Protein AF-A0A9N9K026-F1 (afdb_monomer)

Foldseek 3Di:
DDDDDDDPVVVVVVLVCLLVQQDPVLFHWDPDHFPDDPCVQVVVPDPPDGPPRTIDGDPVRLVVSLVVLVVVVPDPPCVVCPVSNVVSD

Radius of gyration: 16.51 Å; Cα contacts (8 Å, |Δi|>4): 70; chains: 1; bounding box: 40×20×48 Å

InterPro domains:
  IPR008930 Terpenoid cyclases/protein prenyltransferase alpha-alpha toroid [SSF48239] (3-74)
  IPR018333 Squalene cyclase [PTHR11764] (6-75)

Mean predicted aligned error: 5.17 Å

Structure (mmCIF, N/CA/C/O backbone):
data_AF-A0A9N9K026-F1
#
_entry.id   AF-A0A9N9K026-F1
#
loop_
_atom_site.group_PDB
_atom_site.id
_atom_site.type_symbol
_atom_site.label_atom_id
_atom_site.label_alt_id
_atom_site.label_comp_id
_atom_site.label_asym_id
_atom_site.label_entity_id
_atom_site.label_seq_id
_atom_site.pdbx_PDB_ins_code
_atom_site.Cartn_x
_atom_site.Cartn_y
_atom_site.Cartn_z
_atom_site.occupancy
_atom_site.B_iso_or_equiv
_atom_site.auth_seq_id
_atom_site.auth_comp_id
_atom_site.auth_asym_id
_atom_site.auth_atom_id
_atom_site.pdbx_PDB_model_num
ATOM 1 N N . TYR A 1 1 ? 12.933 6.737 28.729 1.00 53.84 1 TYR A N 1
ATOM 2 C CA . TYR A 1 1 ? 12.017 7.697 28.086 1.00 53.84 1 TYR A CA 1
ATOM 3 C C . TYR A 1 1 ? 11.088 6.932 27.162 1.00 53.84 1 TYR A C 1
ATOM 5 O O . TYR A 1 1 ? 11.518 6.521 26.094 1.00 53.84 1 TYR A O 1
ATOM 13 N N . THR A 1 2 ? 9.860 6.656 27.592 1.00 55.59 2 THR A N 1
ATOM 14 C CA . THR A 1 2 ? 8.849 5.995 26.753 1.00 55.59 2 THR A CA 1
ATOM 15 C C . THR A 1 2 ? 8.008 7.076 26.087 1.00 55.59 2 THR A C 1
ATOM 17 O O . THR A 1 2 ? 7.554 8.000 26.759 1.00 55.59 2 THR A O 1
ATOM 20 N N . GLN A 1 3 ? 7.849 6.995 24.766 1.00 73.56 3 GLN A N 1
ATOM 21 C CA . GLN A 1 3 ? 6.992 7.916 24.017 1.00 73.56 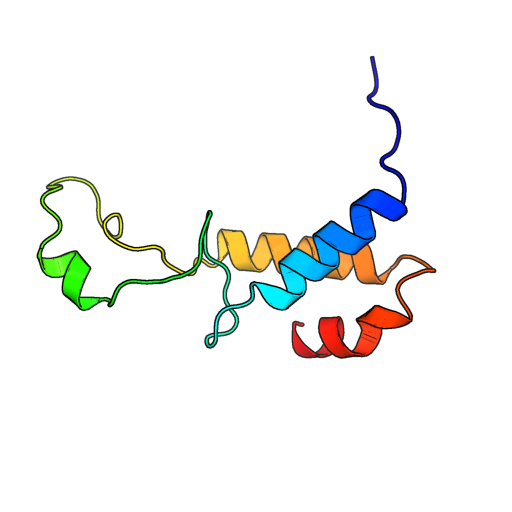3 GLN A CA 1
ATOM 22 C C . GLN A 1 3 ? 5.544 7.817 24.538 1.00 73.56 3 GLN A C 1
ATOM 24 O O . GLN A 1 3 ? 5.111 6.719 24.904 1.00 73.56 3 GLN A O 1
ATOM 29 N N . PRO A 1 4 ? 4.791 8.931 24.588 1.00 78.94 4 PRO A N 1
ATOM 30 C CA . PRO A 1 4 ? 3.391 8.902 24.995 1.00 78.94 4 PRO A CA 1
ATOM 31 C C . PRO A 1 4 ? 2.557 8.066 24.016 1.00 78.94 4 PRO A C 1
ATOM 33 O O . PRO A 1 4 ? 2.840 8.024 22.817 1.00 78.94 4 PRO A O 1
ATOM 36 N N . LEU A 1 5 ? 1.510 7.414 24.530 1.00 84.75 5 LEU A N 1
ATOM 37 C CA . LEU A 1 5 ? 0.582 6.633 23.712 1.00 84.75 5 LEU A CA 1
ATOM 38 C C . LEU A 1 5 ? -0.052 7.517 22.628 1.00 84.75 5 LEU A C 1
ATOM 40 O O . LEU A 1 5 ? -0.485 8.643 22.886 1.00 84.75 5 LEU A O 1
ATOM 44 N N . ILE A 1 6 ? -0.110 6.997 21.402 1.00 87.19 6 ILE A N 1
ATOM 45 C CA . ILE A 1 6 ? -0.723 7.691 20.269 1.00 87.19 6 ILE A CA 1
ATOM 46 C C . ILE A 1 6 ? -2.242 7.714 20.473 1.00 87.19 6 ILE A C 1
ATOM 48 O O . ILE A 1 6 ? -2.869 6.682 20.684 1.00 87.19 6 ILE A O 1
ATOM 52 N N . ASN A 1 7 ? -2.842 8.903 20.395 1.00 88.38 7 ASN A N 1
ATOM 53 C CA . ASN A 1 7 ? -4.289 9.073 20.514 1.00 88.38 7 ASN A CA 1
ATOM 54 C C . ASN A 1 7 ? -5.021 8.459 19.302 1.00 88.38 7 ASN A C 1
ATOM 56 O O . ASN A 1 7 ? -4.579 8.617 18.162 1.00 88.38 7 ASN A O 1
ATOM 60 N N . GLN 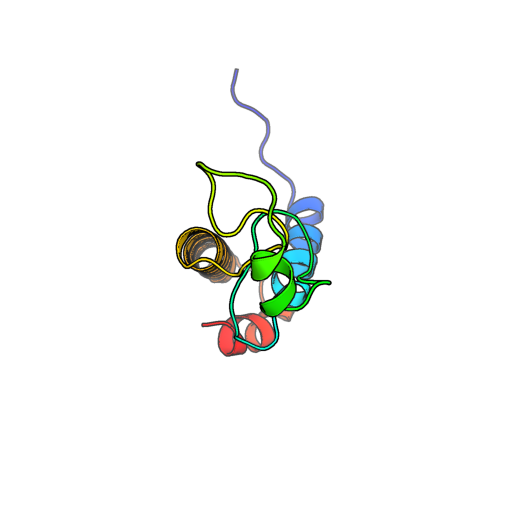A 1 8 ? -6.190 7.859 19.541 1.00 87.19 8 GLN A N 1
ATOM 61 C CA . GLN A 1 8 ? -7.145 7.389 18.534 1.00 87.19 8 GLN A CA 1
ATOM 62 C C . GLN A 1 8 ? -7.354 8.368 17.366 1.00 87.19 8 GLN A C 1
ATOM 64 O O . GLN A 1 8 ? -7.353 7.939 16.213 1.00 87.19 8 GLN A O 1
ATOM 69 N N . LYS A 1 9 ? -7.445 9.680 17.637 1.00 88.56 9 LYS A N 1
ATOM 70 C CA . LYS A 1 9 ? -7.608 10.721 16.598 1.00 88.56 9 LYS A CA 1
ATOM 71 C C . LYS A 1 9 ? -6.489 10.737 15.546 1.00 88.56 9 LYS A C 1
ATOM 73 O O . LYS A 1 9 ? -6.681 11.285 14.468 1.00 88.56 9 LYS A O 1
ATOM 78 N N . ARG A 1 10 ? -5.317 10.172 15.855 1.00 89.06 10 ARG A N 1
ATOM 79 C CA . ARG A 1 10 ? -4.194 10.019 14.913 1.00 89.06 10 ARG A CA 1
ATOM 80 C C . ARG A 1 10 ? -4.172 8.646 14.240 1.00 89.06 10 ARG A C 1
ATOM 82 O O . ARG A 1 10 ? -3.660 8.524 13.133 1.00 89.06 10 ARG A O 1
ATOM 89 N N . ILE A 1 11 ? -4.719 7.626 14.898 1.00 90.50 11 ILE A N 1
ATOM 90 C CA . ILE A 1 11 ? -4.765 6.256 14.374 1.00 90.50 11 ILE A CA 1
ATOM 91 C C . ILE A 1 11 ? -5.792 6.165 13.244 1.00 90.50 11 ILE A C 1
ATOM 93 O O . ILE A 1 11 ? -5.451 5.695 12.168 1.00 90.50 11 ILE A O 1
ATOM 97 N N . GLN A 1 12 ? -7.006 6.682 13.448 1.00 90.19 12 GLN A N 1
ATOM 98 C CA . GLN A 1 12 ? -8.090 6.636 12.455 1.00 90.19 12 GLN A CA 1
ATOM 99 C C . GLN A 1 12 ? -7.693 7.156 11.058 1.00 90.19 12 GLN A C 1
ATOM 101 O O . GLN A 1 12 ? -7.798 6.382 10.111 1.00 90.19 12 GLN A O 1
ATOM 106 N N . PRO A 1 13 ? -7.123 8.369 10.895 1.00 92.19 13 PRO A N 1
ATOM 107 C CA . PRO A 1 13 ? -6.708 8.833 9.570 1.00 92.19 1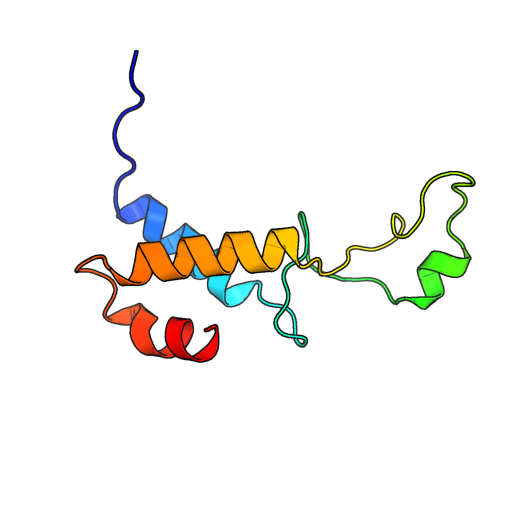3 PRO A CA 1
ATOM 108 C C . PRO A 1 13 ? -5.575 7.988 8.970 1.00 92.19 13 PRO A C 1
ATOM 110 O O . PRO A 1 13 ? -5.451 7.897 7.754 1.00 92.19 13 PRO A O 1
ATOM 113 N N . THR A 1 14 ? -4.752 7.341 9.801 1.00 92.81 14 THR A N 1
ATOM 114 C CA . THR A 1 14 ? -3.729 6.406 9.312 1.00 92.81 14 THR A CA 1
ATOM 115 C C . THR A 1 14 ? -4.384 5.154 8.727 1.00 92.81 14 THR A C 1
ATOM 117 O O . THR A 1 14 ? -3.995 4.711 7.651 1.00 92.81 14 THR A O 1
ATOM 120 N N . ILE A 1 15 ? -5.409 4.614 9.393 1.00 93.06 15 ILE A N 1
ATOM 121 C CA . ILE A 1 15 ? -6.190 3.474 8.896 1.00 93.06 15 ILE A CA 1
ATOM 122 C C . ILE A 1 15 ? -6.929 3.841 7.604 1.00 93.06 15 ILE A C 1
ATOM 124 O O . ILE A 1 15 ? -6.858 3.075 6.646 1.00 93.06 15 ILE A O 1
ATOM 128 N N . ASP A 1 16 ? -7.531 5.034 7.526 1.00 92.06 16 ASP A N 1
ATOM 129 C CA . ASP A 1 16 ? -8.174 5.535 6.300 1.00 92.06 16 ASP A CA 1
ATOM 130 C C . ASP A 1 16 ? -7.201 5.543 5.113 1.00 92.06 16 ASP A C 1
ATOM 132 O O . ASP A 1 16 ? -7.548 5.133 4.004 1.00 92.06 16 ASP A O 1
ATOM 136 N N . ILE A 1 17 ? -5.967 6.007 5.343 1.00 92.62 17 ILE A N 1
ATOM 137 C CA . ILE A 1 17 ? -4.919 6.032 4.319 1.00 92.62 17 ILE A CA 1
ATOM 138 C C . ILE A 1 17 ? -4.556 4.610 3.898 1.00 92.62 17 ILE A C 1
ATOM 140 O O . ILE A 1 17 ? -4.458 4.350 2.702 1.00 92.62 17 ILE A O 1
ATOM 144 N N . LEU A 1 18 ? -4.368 3.690 4.847 1.00 93.25 18 LEU A N 1
ATOM 145 C CA . LEU A 1 18 ? -4.027 2.303 4.528 1.00 93.25 18 LEU A CA 1
ATOM 146 C C . LEU A 1 18 ? -5.133 1.628 3.712 1.00 93.25 18 LEU A C 1
ATOM 148 O O . LEU A 1 18 ? -4.833 1.023 2.690 1.00 93.25 18 LEU A O 1
ATOM 152 N N . ILE A 1 19 ? -6.400 1.783 4.090 1.00 92.00 19 ILE A N 1
ATOM 153 C CA . ILE A 1 19 ? -7.529 1.205 3.346 1.00 92.00 19 ILE A CA 1
ATOM 154 C C . ILE A 1 19 ? -7.580 1.770 1.918 1.00 92.00 19 ILE A C 1
ATOM 156 O O . ILE A 1 19 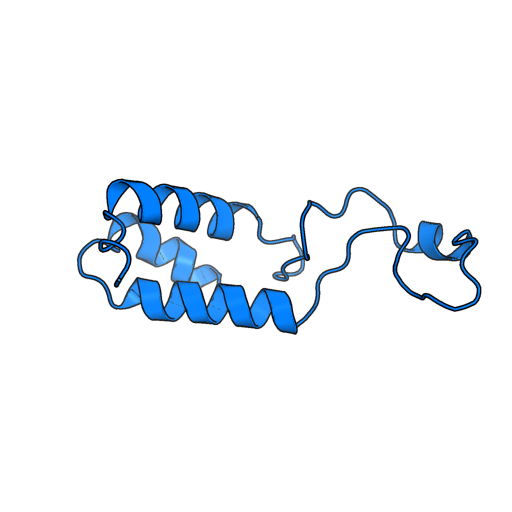? -7.633 1.016 0.951 1.00 92.00 19 ILE A O 1
ATOM 160 N N . ARG A 1 20 ? -7.480 3.096 1.758 1.00 90.94 20 ARG A N 1
ATOM 161 C CA . ARG A 1 20 ? -7.579 3.757 0.441 1.00 90.94 20 ARG A CA 1
ATOM 162 C C . ARG A 1 20 ? -6.397 3.500 -0.488 1.00 90.94 20 ARG A C 1
ATOM 164 O O . ARG A 1 20 ? -6.515 3.724 -1.688 1.00 90.94 20 ARG A O 1
ATOM 171 N N . ARG A 1 21 ? -5.247 3.105 0.057 1.00 92.19 21 ARG A N 1
ATOM 172 C CA . ARG A 1 21 ? -4.007 2.910 -0.705 1.00 92.19 21 ARG A CA 1
ATOM 173 C C . ARG A 1 21 ? -3.825 1.506 -1.269 1.00 92.19 21 ARG A C 1
ATOM 175 O O . ARG A 1 21 ? -2.792 1.267 -1.895 1.00 92.19 21 ARG A O 1
ATOM 182 N N . GLN A 1 22 ? -4.768 0.594 -1.046 1.00 92.50 22 GLN A N 1
ATOM 183 C CA . GLN A 1 22 ? -4.690 -0.723 -1.661 1.00 92.50 22 GLN A CA 1
ATOM 184 C C . GLN A 1 22 ? -4.704 -0.589 -3.188 1.00 92.50 22 GLN A C 1
ATOM 186 O O . GLN A 1 22 ? -5.527 0.128 -3.760 1.00 92.50 22 GLN A O 1
ATOM 191 N N . HIS A 1 23 ? -3.781 -1.279 -3.852 1.00 92.81 23 HIS A N 1
ATOM 192 C CA . HIS A 1 23 ? -3.769 -1.350 -5.309 1.00 92.81 23 HIS A CA 1
ATOM 193 C C . HIS A 1 23 ? -4.869 -2.273 -5.828 1.00 92.81 23 HIS A C 1
ATOM 195 O O . HIS A 1 23 ? -5.397 -3.114 -5.105 1.00 92.81 23 HIS A O 1
ATOM 201 N N . THR A 1 24 ? -5.181 -2.174 -7.120 1.00 90.00 24 THR A N 1
ATOM 202 C CA . THR A 1 24 ? -6.209 -3.005 -7.776 1.00 90.00 24 THR A CA 1
ATOM 203 C C . THR A 1 24 ? -5.920 -4.506 -7.712 1.00 90.00 24 THR A C 1
ATOM 205 O O . THR A 1 24 ? -6.840 -5.311 -7.801 1.00 90.00 24 THR A O 1
ATOM 208 N N . ASN A 1 25 ? -4.654 -4.894 -7.535 1.00 90.31 25 ASN A N 1
ATOM 209 C CA . ASN A 1 25 ? -4.237 -6.281 -7.330 1.00 90.31 25 ASN A CA 1
ATOM 210 C C . ASN A 1 25 ? -4.317 -6.741 -5.858 1.00 90.31 25 ASN A C 1
ATOM 212 O O . ASN A 1 25 ? -3.862 -7.836 -5.539 1.00 90.31 25 ASN A O 1
ATOM 216 N N . GLY A 1 26 ? -4.838 -5.902 -4.959 1.00 91.56 26 GLY A N 1
ATOM 217 C CA . GLY A 1 26 ? -4.950 -6.163 -3.525 1.00 91.56 26 GLY A CA 1
ATOM 218 C C . GLY A 1 26 ? -3.673 -5.901 -2.715 1.00 91.56 26 GLY A C 1
ATOM 219 O O . GLY A 1 26 ? -3.697 -5.985 -1.485 1.00 91.56 26 GLY A O 1
ATOM 220 N N . GLY A 1 27 ? -2.556 -5.588 -3.375 1.00 93.81 27 GLY A N 1
ATOM 221 C CA . GLY A 1 27 ? -1.253 -5.419 -2.741 1.00 93.81 27 GLY A CA 1
ATOM 222 C C . GLY A 1 27 ? -0.943 -3.987 -2.308 1.00 93.81 27 GLY A C 1
ATOM 223 O O . GLY A 1 27 ? -1.635 -3.029 -2.652 1.00 93.81 27 GLY A O 1
ATOM 224 N N . TYR A 1 28 ? 0.167 -3.853 -1.582 1.00 95.62 28 TYR A N 1
ATOM 225 C CA . TYR A 1 28 ? 0.734 -2.575 -1.155 1.00 95.62 28 TYR A CA 1
ATOM 226 C C . TYR A 1 28 ? 2.164 -2.403 -1.669 1.00 95.62 28 TYR A C 1
ATOM 228 O O . TYR A 1 28 ? 2.977 -3.333 -1.641 1.00 95.62 28 TYR A O 1
ATOM 236 N N . SER A 1 29 ? 2.449 -1.193 -2.138 1.00 94.38 29 SER A N 1
ATOM 237 C CA . SER A 1 29 ? 3.770 -0.700 -2.538 1.00 94.38 29 SER A CA 1
ATOM 238 C C . SER A 1 29 ? 4.512 -0.072 -1.357 1.00 94.38 29 SER A C 1
ATOM 240 O O . SER A 1 29 ? 3.968 0.012 -0.252 1.00 94.38 29 SER A O 1
ATOM 242 N N . TYR A 1 30 ? 5.764 0.345 -1.568 1.00 91.19 30 TYR A N 1
ATOM 243 C CA . TYR A 1 30 ? 6.594 0.827 -0.469 1.00 91.19 30 TYR A CA 1
ATOM 244 C C . TYR A 1 30 ? 6.216 2.242 -0.015 1.00 91.19 30 TYR A C 1
ATOM 246 O O . TYR A 1 30 ? 5.893 2.436 1.159 1.00 91.19 30 TYR A O 1
ATOM 254 N N . PHE A 1 31 ? 6.236 3.219 -0.927 1.00 87.12 31 PHE A N 1
ATOM 255 C CA . PHE A 1 31 ? 6.008 4.628 -0.592 1.00 87.12 31 PHE A CA 1
ATOM 256 C C . PHE A 1 31 ? 4.812 5.240 -1.303 1.00 87.12 31 PHE A C 1
ATOM 258 O O . PHE A 1 31 ? 4.013 5.941 -0.677 1.00 87.12 31 PHE A O 1
ATOM 265 N N . GLU A 1 32 ? 4.632 4.973 -2.595 1.00 88.31 32 GLU A N 1
ATOM 266 C CA . GLU A 1 32 ? 3.681 5.702 -3.451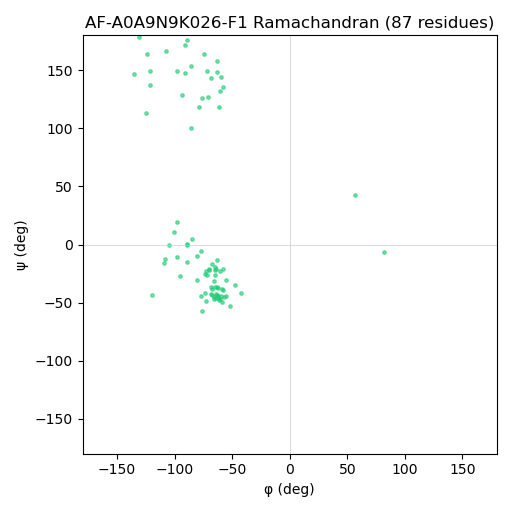 1.00 88.31 32 GLU A CA 1
ATOM 267 C C . GLU A 1 32 ? 2.767 4.793 -4.269 1.00 88.31 32 GLU A C 1
ATOM 269 O O . GLU A 1 32 ? 2.828 3.573 -4.162 1.00 88.31 32 GLU A O 1
ATOM 274 N N . GLY A 1 33 ? 1.856 5.390 -5.038 1.00 89.19 33 GLY A N 1
ATOM 275 C CA . GLY A 1 33 ? 1.093 4.663 -6.039 1.00 89.19 33 GLY A CA 1
ATOM 276 C C . GLY A 1 33 ? 2.000 4.091 -7.139 1.00 89.19 33 GLY A C 1
ATOM 277 O O . GLY A 1 33 ? 3.101 4.586 -7.362 1.00 89.19 33 GLY A O 1
ATOM 278 N N . ILE A 1 34 ? 1.537 3.065 -7.854 1.00 92.62 34 ILE A N 1
ATOM 279 C CA . ILE A 1 34 ? 2.228 2.569 -9.048 1.00 92.62 34 ILE A CA 1
ATOM 280 C C . ILE A 1 34 ? 1.746 3.420 -10.221 1.00 92.62 34 ILE A C 1
ATOM 282 O O . ILE A 1 34 ? 0.641 3.226 -10.722 1.00 92.62 34 ILE A O 1
ATOM 286 N N . TYR A 1 35 ? 2.554 4.403 -10.616 1.00 90.19 35 TYR A N 1
ATOM 287 C CA . TYR A 1 35 ? 2.211 5.340 -11.696 1.00 90.19 35 TYR A CA 1
ATOM 288 C C . TYR A 1 35 ? 2.818 4.967 -13.054 1.00 90.19 35 TYR A C 1
ATOM 290 O O . TYR A 1 35 ? 2.468 5.564 -14.070 1.00 90.19 35 TYR A O 1
ATOM 298 N N . GLY A 1 36 ? 3.735 3.998 -13.075 1.00 91.25 36 GLY A N 1
ATOM 299 C CA . GLY A 1 36 ? 4.402 3.521 -14.281 1.00 91.25 36 GLY A CA 1
ATOM 300 C C . GLY A 1 36 ? 3.924 2.137 -14.710 1.00 91.25 36 GLY A C 1
ATOM 301 O O . GLY A 1 36 ? 3.270 1.414 -13.961 1.00 91.25 36 GLY A O 1
ATOM 302 N N . TYR A 1 37 ? 4.272 1.763 -15.936 1.00 92.38 37 TYR A N 1
ATOM 303 C CA . TYR A 1 37 ? 3.969 0.449 -16.499 1.00 92.38 37 TYR A CA 1
ATOM 304 C C . TYR A 1 37 ? 5.172 -0.485 -16.368 1.00 92.38 37 TYR A C 1
ATOM 306 O O . TYR A 1 37 ? 6.307 -0.034 -16.493 1.00 92.38 37 TYR A O 1
ATOM 314 N N . CYS A 1 38 ? 4.942 -1.797 -16.235 1.00 91.69 38 CYS A N 1
ATOM 315 C CA . CYS A 1 38 ? 6.024 -2.780 -16.068 1.00 91.69 38 CYS A CA 1
ATOM 316 C C . CYS A 1 38 ? 7.084 -2.736 -17.179 1.00 91.69 38 CYS A C 1
ATOM 318 O O . CYS A 1 38 ? 8.251 -3.003 -16.922 1.00 91.69 38 CYS A O 1
ATOM 320 N N . TRP A 1 39 ? 6.713 -2.368 -18.412 1.00 94.38 39 TRP A N 1
ATOM 321 C CA . TRP A 1 39 ? 7.677 -2.253 -19.511 1.00 94.38 39 TRP A CA 1
ATOM 322 C C . TRP A 1 39 ? 8.722 -1.152 -19.279 1.00 94.38 39 TRP A C 1
ATOM 324 O O . TRP A 1 39 ? 9.796 -1.217 -19.866 1.00 94.38 39 TRP A O 1
ATOM 334 N N . MET A 1 40 ? 8.449 -0.167 -18.417 1.00 95.31 40 MET A N 1
ATOM 335 C CA . MET A 1 40 ? 9.404 0.894 -18.085 1.00 95.31 40 MET A CA 1
ATOM 336 C C . MET A 1 40 ? 10.611 0.354 -17.302 1.00 95.31 40 MET A C 1
ATOM 338 O O . MET A 1 40 ? 11.654 0.994 -17.285 1.00 95.31 40 MET A O 1
ATOM 342 N N . GLU A 1 41 ? 10.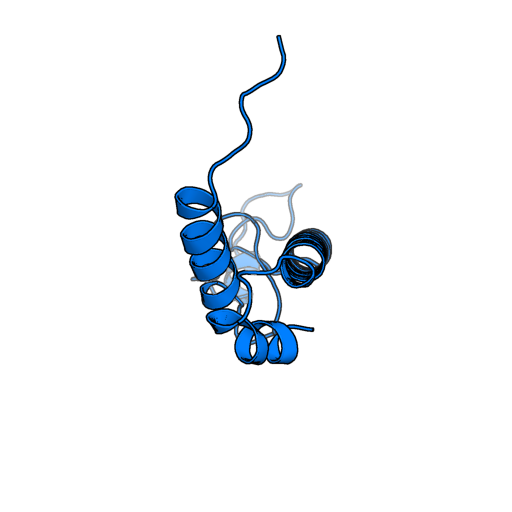528 -0.846 -16.722 1.00 95.06 41 GLU A N 1
ATOM 343 C CA . GLU A 1 41 ? 11.700 -1.508 -16.135 1.00 95.06 41 GLU A CA 1
ATOM 344 C C . GLU A 1 41 ? 12.697 -1.985 -17.203 1.00 95.06 41 GLU A C 1
ATOM 346 O O . GLU A 1 41 ? 13.884 -2.103 -16.919 1.00 95.06 41 GLU A O 1
ATOM 351 N N . LEU A 1 42 ? 12.266 -2.187 -18.458 1.00 93.81 42 LEU A N 1
ATOM 352 C CA . LEU A 1 42 ? 13.172 -2.561 -19.556 1.00 93.81 42 LEU A CA 1
ATOM 353 C C . LEU A 1 42 ? 14.187 -1.461 -19.887 1.00 93.81 42 LEU A C 1
ATOM 355 O O . LEU A 1 42 ? 15.218 -1.744 -20.488 1.00 93.81 42 LEU A O 1
ATOM 359 N N . ILE A 1 43 ? 13.883 -0.212 -19.526 1.00 94.94 43 ILE A N 1
ATOM 360 C CA . ILE A 1 43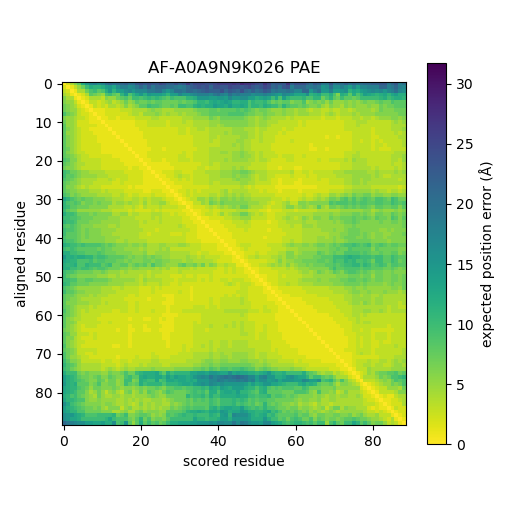 ? 14.774 0.937 -19.724 1.00 94.94 43 ILE A CA 1
ATOM 361 C C . ILE A 1 43 ? 15.511 1.330 -18.439 1.00 94.94 43 ILE A C 1
ATOM 363 O O . ILE A 1 43 ? 16.124 2.396 -18.398 1.00 94.94 43 ILE A O 1
ATOM 367 N N . ASN A 1 44 ? 15.448 0.505 -17.389 1.00 93.38 44 ASN A N 1
ATOM 368 C CA . ASN A 1 44 ? 16.170 0.754 -16.150 1.00 93.38 44 ASN A CA 1
ATOM 369 C C . ASN A 1 44 ? 17.687 0.784 -16.431 1.00 93.38 44 ASN A C 1
ATOM 371 O O . ASN A 1 44 ? 18.243 -0.224 -16.867 1.00 93.38 44 ASN A O 1
ATOM 375 N N . PRO A 1 45 ? 18.375 1.915 -16.186 1.00 94.19 45 PRO A N 1
ATOM 376 C CA . PRO A 1 45 ? 19.805 2.033 -16.461 1.00 94.19 45 PRO A CA 1
ATOM 377 C C . PRO A 1 45 ? 20.676 1.337 -15.404 1.00 94.19 45 PRO A C 1
ATOM 379 O O . PRO A 1 45 ? 21.899 1.317 -15.532 1.00 94.19 45 PRO A O 1
ATOM 382 N N . SER A 1 46 ? 20.077 0.822 -14.330 1.00 93.69 46 SER A N 1
ATOM 383 C CA . SER A 1 46 ? 20.800 0.188 -13.233 1.00 93.69 46 SER A CA 1
ATOM 384 C C . SER A 1 46 ? 21.217 -1.232 -13.605 1.00 93.69 46 SER A C 1
ATOM 386 O O . SER A 1 46 ? 20.373 -2.101 -13.783 1.00 93.69 46 SER A O 1
ATOM 388 N N . GLU A 1 47 ? 22.521 -1.501 -13.630 1.00 92.62 47 GLU A N 1
ATOM 389 C CA . GLU A 1 47 ? 23.046 -2.848 -13.913 1.00 92.62 47 GLU A CA 1
ATOM 390 C C . GLU A 1 47 ? 22.866 -3.831 -12.743 1.00 92.62 47 GLU A C 1
ATOM 392 O O . GLU A 1 47 ? 22.814 -5.040 -12.944 1.00 92.62 47 GLU A O 1
ATOM 397 N N . PHE A 1 48 ? 22.774 -3.319 -11.511 1.00 94.38 48 PHE A N 1
ATOM 398 C CA . PHE A 1 48 ? 22.772 -4.132 -10.286 1.00 94.38 48 PHE A CA 1
ATOM 399 C C . PHE A 1 48 ? 21.419 -4.199 -9.576 1.00 94.38 48 PHE A C 1
ATOM 401 O O . PHE A 1 48 ? 21.258 -4.990 -8.647 1.00 94.38 48 PHE A O 1
ATOM 408 N N . PHE A 1 49 ? 20.468 -3.344 -9.956 1.00 92.69 49 PHE A N 1
ATOM 409 C CA . PHE A 1 49 ? 19.214 -3.183 -9.229 1.00 92.69 49 PHE A CA 1
ATOM 410 C C . PHE A 1 49 ? 18.024 -3.400 -10.152 1.00 92.69 49 PHE A C 1
ATOM 412 O O . PHE A 1 49 ? 17.766 -2.609 -11.056 1.00 92.69 49 PHE A O 1
ATOM 419 N N . GLU A 1 50 ? 17.284 -4.469 -9.887 1.00 91.62 50 GLU A N 1
ATOM 420 C CA . GLU A 1 50 ? 16.035 -4.786 -10.569 1.00 91.62 50 GLU A CA 1
ATOM 421 C C . GLU A 1 50 ? 14.852 -4.077 -9.901 1.00 91.62 50 GLU A C 1
ATOM 423 O O . GLU A 1 50 ? 14.864 -3.840 -8.690 1.00 91.62 50 GLU A O 1
ATOM 428 N N . ASN A 1 51 ? 13.793 -3.817 -10.674 1.00 91.44 51 ASN A N 1
ATOM 429 C CA . ASN A 1 51 ? 12.506 -3.324 -10.170 1.00 91.44 51 ASN A CA 1
ATOM 430 C C . ASN A 1 51 ? 12.616 -2.015 -9.366 1.00 91.44 51 ASN A C 1
ATOM 432 O O . ASN A 1 51 ? 12.017 -1.877 -8.295 1.00 91.44 51 ASN A O 1
ATOM 436 N N . THR A 1 52 ? 13.430 -1.081 -9.863 1.00 91.56 52 THR A N 1
ATOM 437 C CA . THR A 1 52 ? 13.687 0.214 -9.213 1.00 91.56 52 THR A CA 1
ATOM 438 C C . THR A 1 52 ? 13.077 1.396 -9.945 1.00 91.56 52 THR A C 1
ATOM 440 O O . THR A 1 52 ? 13.024 2.487 -9.378 1.00 91.56 52 THR A O 1
ATOM 443 N N . PHE A 1 53 ? 12.683 1.228 -11.208 1.00 93.31 53 PHE A N 1
ATOM 444 C CA . PHE A 1 53 ? 12.238 2.350 -12.028 1.00 93.31 53 PHE A CA 1
ATOM 445 C C . PHE A 1 53 ? 10.784 2.740 -11.732 1.00 93.31 53 PHE A C 1
ATOM 447 O O . PHE A 1 53 ? 10.430 3.916 -11.827 1.00 93.31 53 PHE A O 1
ATOM 454 N N . ILE A 1 54 ? 9.951 1.772 -11.339 1.00 93.38 54 ILE A N 1
ATOM 455 C CA . ILE A 1 54 ? 8.577 2.001 -10.875 1.00 93.38 54 ILE A CA 1
ATOM 456 C C . ILE A 1 54 ? 8.366 1.414 -9.473 1.00 93.38 54 ILE A C 1
ATOM 458 O O . ILE A 1 54 ? 9.149 0.601 -8.991 1.00 93.38 54 ILE A O 1
ATOM 462 N N . GLU A 1 55 ? 7.286 1.822 -8.805 1.00 94.06 55 GLU A N 1
ATOM 463 C CA . GLU A 1 55 ? 6.829 1.158 -7.580 1.00 94.06 55 GLU A CA 1
ATOM 464 C C . GLU A 1 55 ? 6.226 -0.214 -7.892 1.00 94.06 55 GLU A C 1
ATOM 466 O O . GLU A 1 55 ? 5.598 -0.417 -8.932 1.00 94.06 55 GLU A O 1
ATOM 471 N N . HIS A 1 56 ? 6.360 -1.142 -6.946 1.00 93.94 56 HIS A N 1
ATOM 472 C CA . HIS A 1 56 ? 5.841 -2.502 -7.074 1.00 93.94 56 HIS A CA 1
ATOM 473 C C . HIS A 1 56 ? 5.138 -2.921 -5.795 1.00 93.94 56 HIS A C 1
ATOM 475 O O . HIS A 1 56 ? 5.550 -2.571 -4.686 1.00 93.94 56 HIS A O 1
ATOM 481 N N . THR A 1 57 ? 4.091 -3.727 -5.932 1.00 95.06 57 THR A N 1
ATOM 482 C CA . THR A 1 57 ? 3.481 -4.370 -4.772 1.00 95.06 57 THR A CA 1
ATOM 483 C C . THR A 1 57 ? 4.339 -5.533 -4.309 1.00 95.06 57 THR A C 1
ATOM 485 O O . THR A 1 57 ? 4.596 -6.455 -5.082 1.00 95.06 57 THR A O 1
ATOM 488 N N . TYR A 1 58 ? 4.716 -5.536 -3.032 1.00 94.12 58 TYR A N 1
ATOM 489 C CA . TYR A 1 58 ? 5.473 -6.637 -2.443 1.00 94.12 58 TYR A CA 1
ATOM 490 C C . TYR A 1 58 ? 4.729 -7.261 -1.270 1.00 94.12 58 TYR A C 1
ATOM 492 O O . TYR A 1 58 ? 4.031 -6.588 -0.502 1.00 94.12 58 TYR A O 1
ATOM 500 N N . ILE A 1 59 ? 4.953 -8.564 -1.081 1.00 95.38 59 ILE A N 1
ATOM 501 C CA . ILE A 1 59 ? 4.326 -9.329 -0.003 1.00 95.38 59 ILE A CA 1
ATOM 502 C C . ILE A 1 59 ? 4.649 -8.745 1.373 1.00 95.38 59 ILE A C 1
ATOM 504 O O . ILE A 1 59 ? 3.759 -8.644 2.201 1.00 95.38 59 ILE A O 1
ATOM 508 N N . LYS A 1 60 ? 5.884 -8.273 1.591 1.00 95.19 60 LYS A N 1
ATOM 509 C CA . LYS A 1 60 ? 6.338 -7.720 2.877 1.00 95.19 60 LYS A CA 1
ATOM 510 C C . LYS A 1 60 ? 5.561 -6.472 3.308 1.00 95.19 60 LYS A C 1
ATOM 512 O O . LYS A 1 60 ? 5.279 -6.300 4.492 1.00 95.19 60 LYS A O 1
ATOM 517 N N . TYR A 1 61 ? 5.198 -5.606 2.361 1.00 95.12 61 TYR A N 1
ATOM 518 C CA . TYR A 1 61 ? 4.409 -4.407 2.653 1.00 95.12 61 TYR A CA 1
ATOM 519 C C . TYR A 1 61 ? 2.947 -4.779 2.854 1.00 95.12 61 TYR A C 1
ATOM 521 O O . TYR A 1 61 ? 2.337 -4.381 3.842 1.00 95.12 61 TYR A O 1
ATOM 529 N N . THR A 1 62 ? 2.430 -5.642 1.983 1.00 95.50 62 THR A N 1
ATOM 530 C CA . THR A 1 62 ? 1.057 -6.148 2.059 1.00 95.50 62 THR A CA 1
ATOM 531 C C . THR A 1 62 ? 0.796 -6.861 3.388 1.00 95.50 62 THR A C 1
ATOM 533 O O . THR A 1 62 ? -0.140 -6.513 4.102 1.00 95.50 62 THR A O 1
ATOM 536 N N . SER A 1 63 ? 1.672 -7.783 3.794 1.00 95.62 63 SER A N 1
ATOM 537 C CA . SER A 1 63 ? 1.563 -8.508 5.062 1.00 95.62 63 SER A CA 1
ATOM 538 C C . SER A 1 63 ? 1.663 -7.578 6.267 1.00 95.62 63 SER A C 1
ATOM 540 O O . SER A 1 63 ? 0.967 -7.788 7.258 1.00 95.62 63 SER A O 1
ATOM 542 N N . SER A 1 64 ? 2.502 -6.539 6.193 1.00 95.81 64 SER A N 1
ATOM 543 C CA . SER A 1 64 ? 2.640 -5.549 7.265 1.00 95.81 64 SER A CA 1
ATOM 544 C C . SER A 1 64 ? 1.352 -4.745 7.450 1.00 95.81 64 SER A C 1
ATOM 546 O O . SER A 1 64 ? 0.883 -4.600 8.580 1.00 95.81 64 SER A O 1
ATOM 548 N N . VAL A 1 65 ? 0.744 -4.280 6.353 1.00 95.12 65 VAL A N 1
ATOM 549 C CA . VAL A 1 65 ? -0.529 -3.543 6.393 1.00 95.12 65 VAL A CA 1
ATOM 550 C C . VAL A 1 65 ? -1.664 -4.438 6.882 1.00 95.12 65 VAL A C 1
ATOM 552 O O . VAL A 1 65 ? -2.376 -4.057 7.807 1.00 95.12 65 VAL A O 1
ATOM 555 N N . ILE A 1 66 ? -1.779 -5.655 6.350 1.00 93.94 66 ILE A N 1
ATOM 556 C CA . ILE A 1 66 ? -2.775 -6.645 6.783 1.00 93.94 66 ILE A CA 1
ATOM 557 C C . ILE A 1 66 ? -2.648 -6.942 8.280 1.00 93.94 66 ILE A C 1
ATOM 559 O O . ILE A 1 66 ? -3.641 -6.938 9.006 1.00 93.94 66 ILE A O 1
ATOM 563 N N . THR A 1 67 ? -1.423 -7.139 8.771 1.00 95.06 67 THR A N 1
ATOM 564 C CA . THR A 1 67 ? -1.176 -7.389 10.198 1.00 95.06 67 THR A CA 1
ATOM 565 C C . THR A 1 67 ? -1.601 -6.191 11.045 1.00 95.06 67 THR A C 1
ATOM 567 O O . THR A 1 67 ? -2.269 -6.365 12.065 1.00 95.06 67 THR A O 1
ATOM 570 N N . ALA A 1 68 ? -1.271 -4.970 10.616 1.00 93.75 68 ALA A N 1
ATOM 571 C CA . ALA A 1 68 ? -1.679 -3.754 11.311 1.00 93.75 68 ALA A CA 1
ATOM 572 C C . ALA A 1 68 ? -3.209 -3.594 11.344 1.00 93.75 68 ALA A C 1
ATOM 574 O O . ALA A 1 68 ? -3.763 -3.318 12.409 1.00 93.75 68 ALA A O 1
ATOM 575 N N . LEU A 1 69 ? -3.899 -3.833 10.223 1.00 93.06 69 LEU A N 1
ATOM 576 C CA . LEU A 1 69 ? -5.364 -3.788 10.141 1.00 93.06 69 LEU A CA 1
ATOM 577 C C . LEU A 1 69 ? -6.022 -4.882 10.993 1.00 93.06 69 LEU A C 1
ATOM 579 O O . LEU A 1 69 ? -7.030 -4.628 11.650 1.00 93.06 69 LEU A O 1
ATOM 583 N N . ARG A 1 70 ? -5.425 -6.077 11.060 1.00 91.94 70 ARG A N 1
ATOM 584 C CA . ARG A 1 70 ? -5.900 -7.175 11.913 1.00 91.94 70 ARG A CA 1
ATOM 585 C C . ARG A 1 70 ? -5.746 -6.876 13.403 1.00 91.94 70 ARG A C 1
ATOM 587 O O . ARG A 1 70 ? -6.604 -7.242 14.200 1.00 91.94 70 ARG A O 1
ATOM 594 N N . ILE A 1 71 ? -4.657 -6.222 13.799 1.00 91.38 71 ILE A N 1
ATOM 595 C CA . ILE A 1 71 ? -4.488 -5.749 15.179 1.00 91.38 71 ILE A CA 1
ATOM 596 C C . ILE A 1 71 ? -5.501 -4.638 15.460 1.00 91.38 71 ILE A C 1
ATOM 598 O O . ILE A 1 71 ? -6.158 -4.656 16.500 1.00 91.38 71 ILE A O 1
ATOM 602 N N . PHE A 1 72 ? -5.667 -3.714 14.512 1.00 90.38 72 PHE A N 1
ATOM 603 C CA . PHE A 1 72 ? -6.634 -2.630 14.608 1.00 90.38 72 PHE A CA 1
ATOM 604 C C . PHE A 1 72 ? -8.068 -3.146 14.768 1.00 90.38 72 PHE A C 1
ATOM 606 O O . PHE A 1 72 ? -8.804 -2.596 15.578 1.00 90.38 72 PHE A O 1
ATOM 613 N N . SER A 1 73 ? -8.451 -4.237 14.095 1.00 88.75 73 SER A N 1
ATOM 614 C CA . SER A 1 73 ? -9.813 -4.784 14.174 1.00 88.75 73 SER A CA 1
ATOM 615 C C . SER A 1 73 ? -10.227 -5.286 15.561 1.00 88.75 73 SER A C 1
ATOM 617 O O . SER A 1 73 ? -11.407 -5.533 15.784 1.00 88.75 73 SER A O 1
ATOM 619 N N . ASN A 1 74 ? -9.279 -5.436 16.489 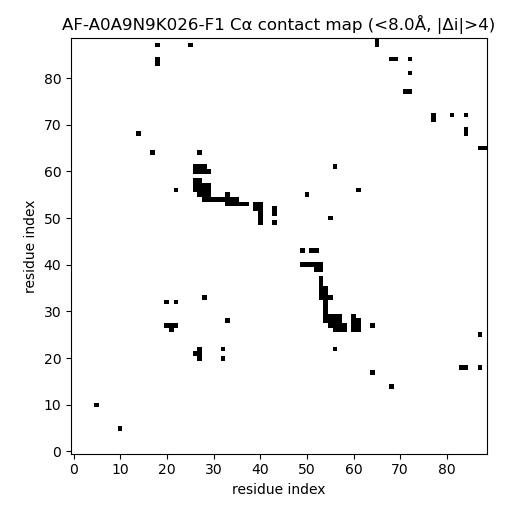1.00 87.75 74 ASN A N 1
ATOM 620 C CA . ASN A 1 74 ? -9.554 -5.858 17.863 1.00 87.75 74 ASN A CA 1
ATOM 621 C C . ASN A 1 74 ? -9.854 -4.682 18.814 1.00 87.75 74 ASN A C 1
ATOM 623 O O . ASN A 1 74 ? -10.061 -4.916 20.001 1.00 87.75 74 ASN A O 1
ATOM 627 N N . PHE A 1 75 ? -9.838 -3.432 18.336 1.00 85.69 75 PHE A N 1
ATOM 628 C CA . PHE A 1 75 ? -10.153 -2.257 19.155 1.00 85.69 75 PHE A CA 1
ATOM 629 C C . PHE A 1 75 ? -11.650 -1.905 19.108 1.00 85.69 75 PHE A C 1
ATOM 631 O O . PHE A 1 75 ? -12.306 -2.030 18.078 1.00 85.69 75 PHE A O 1
ATOM 638 N N . ASP A 1 76 ? -12.183 -1.370 20.208 1.00 78.62 76 ASP A N 1
ATOM 639 C CA . ASP A 1 76 ? -13.629 -1.125 20.372 1.00 78.62 76 ASP A CA 1
ATOM 640 C C . ASP A 1 76 ? -14.219 -0.072 19.412 1.00 78.62 76 ASP A C 1
ATOM 642 O O . ASP A 1 76 ? -15.426 -0.015 19.185 1.00 78.62 76 ASP A O 1
ATOM 646 N N . PHE A 1 77 ? -13.382 0.786 18.826 1.00 77.12 77 PHE A N 1
ATOM 647 C CA . PHE A 1 77 ? -13.810 1.905 17.979 1.00 77.12 77 PHE A CA 1
ATOM 648 C C . PHE A 1 77 ? -13.741 1.609 16.469 1.00 77.12 77 PHE A C 1
ATOM 650 O O . PHE A 1 77 ? -13.726 2.529 15.647 1.00 77.12 77 PHE A O 1
ATOM 657 N N . VAL A 1 78 ? -13.712 0.326 16.101 1.00 81.00 78 VAL A N 1
ATOM 658 C CA . VAL A 1 78 ? -13.589 -0.170 14.718 1.00 81.00 78 VAL A CA 1
ATOM 659 C C . VAL A 1 78 ? -14.909 -0.143 13.947 1.00 81.00 78 VAL A C 1
ATOM 661 O O . VAL A 1 78 ? -14.880 -0.307 12.738 1.00 81.00 78 VAL A O 1
ATOM 664 N N . ASN A 1 79 ? -16.057 0.109 14.586 1.00 78.69 79 ASN A N 1
ATOM 665 C CA . ASN A 1 79 ? -17.396 -0.061 13.990 1.00 78.69 79 ASN A CA 1
ATOM 666 C C . ASN A 1 79 ? -17.581 0.541 12.581 1.00 78.69 79 ASN A C 1
ATOM 668 O O . ASN A 1 79 ? -18.285 -0.044 11.768 1.00 78.69 79 ASN A O 1
ATOM 672 N N . HIS A 1 80 ? -16.935 1.669 12.272 1.00 81.50 80 HIS A N 1
ATOM 673 C CA . HIS A 1 80 ? -16.991 2.295 10.943 1.00 81.50 80 HIS A CA 1
ATOM 674 C C . HIS A 1 80 ? -16.194 1.540 9.854 1.00 81.50 80 HIS A C 1
ATOM 676 O O . HIS A 1 80 ? -16.478 1.688 8.676 1.00 81.50 80 HIS A O 1
ATOM 682 N N . TYR A 1 81 ? -15.201 0.736 10.233 1.00 83.38 81 TYR A N 1
ATOM 683 C CA . TYR A 1 81 ? -14.219 0.093 9.350 1.00 83.38 81 TYR A CA 1
ATOM 684 C C . TYR A 1 81 ? -14.453 -1.403 9.129 1.00 83.38 81 TYR A C 1
ATOM 686 O O . TYR A 1 81 ? -13.653 -2.056 8.463 1.00 83.38 81 TYR A O 1
ATOM 694 N N . VAL A 1 82 ? -15.491 -1.982 9.738 1.00 80.75 82 VAL A N 1
ATOM 695 C CA . VAL A 1 82 ? -15.673 -3.442 9.781 1.00 80.75 82 VAL A CA 1
ATOM 696 C C . VAL A 1 82 ? -15.788 -4.038 8.380 1.00 80.75 82 VAL A C 1
ATOM 698 O O . VAL A 1 82 ? -15.163 -5.062 8.107 1.00 80.75 82 VAL A O 1
ATOM 701 N N . ASP A 1 83 ? -16.564 -3.405 7.505 1.00 82.31 83 ASP A N 1
ATOM 702 C CA . ASP A 1 83 ? -16.801 -3.911 6.153 1.00 82.31 83 ASP A CA 1
ATOM 703 C C . ASP A 1 83 ? -15.573 -3.710 5.259 1.00 82.31 83 ASP A C 1
ATOM 705 O O . ASP A 1 83 ? -15.163 -4.643 4.568 1.00 82.31 83 ASP A O 1
ATOM 709 N N . ASP A 1 84 ? -14.917 -2.551 5.366 1.00 81.06 84 ASP A N 1
ATOM 710 C CA . ASP A 1 84 ? -13.680 -2.254 4.638 1.00 81.06 84 ASP A CA 1
ATOM 711 C C . ASP A 1 84 ? -12.567 -3.242 5.010 1.00 81.06 84 ASP A C 1
ATOM 713 O O . ASP A 1 84 ? -11.926 -3.823 4.141 1.00 81.06 84 ASP A O 1
ATOM 717 N N . ILE A 1 85 ? -12.353 -3.500 6.305 1.00 80.12 85 ILE A N 1
ATOM 718 C CA . ILE A 1 85 ? -11.300 -4.418 6.763 1.00 80.12 85 ILE A CA 1
ATOM 719 C C . ILE A 1 85 ? -11.617 -5.865 6.369 1.00 80.12 85 ILE A C 1
ATOM 721 O O . ILE A 1 85 ? -10.700 -6.600 6.016 1.00 80.12 85 ILE A O 1
ATOM 725 N N . LYS A 1 86 ? -12.888 -6.286 6.391 1.00 77.00 86 LYS A N 1
ATOM 726 C CA . LYS A 1 86 ? -13.284 -7.627 5.922 1.00 77.00 86 LYS A CA 1
ATOM 727 C C . LYS A 1 86 ? -13.070 -7.822 4.427 1.00 77.00 86 LYS A C 1
ATOM 729 O O . LYS A 1 86 ? -12.824 -8.942 4.013 1.00 77.00 86 LYS A O 1
ATOM 734 N N . PHE A 1 87 ? -13.193 -6.770 3.623 1.00 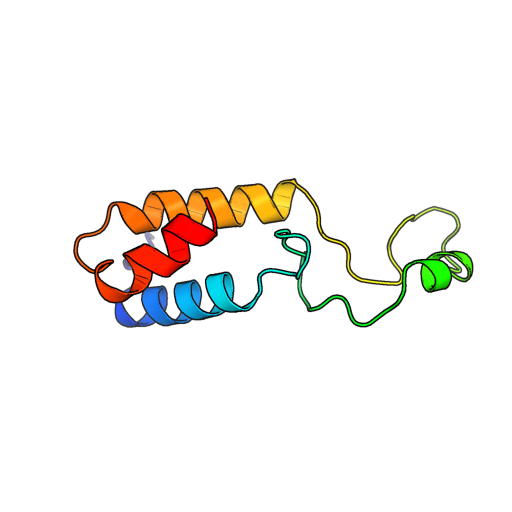71.88 87 PHE A N 1
ATOM 735 C CA . PHE A 1 87 ? -12.907 -6.852 2.192 1.00 71.88 87 PHE A CA 1
ATOM 736 C C . PHE A 1 87 ? -11.399 -6.984 1.910 1.00 71.88 87 PHE A C 1
ATOM 738 O O . PHE A 1 87 ? -11.002 -7.538 0.888 1.00 71.88 87 PHE A O 1
ATOM 745 N N . LEU A 1 88 ? -10.561 -6.491 2.828 1.00 71.56 88 LEU A N 1
ATOM 746 C CA . LEU A 1 88 ? -9.100 -6.493 2.720 1.00 71.56 88 LEU A CA 1
ATOM 747 C C . LEU A 1 88 ? -8.419 -7.754 3.288 1.00 71.56 88 LEU A C 1
ATOM 749 O O . LEU A 1 88 ? -7.226 -7.942 3.035 1.00 71.56 88 LEU A O 1
ATOM 753 N N . LEU A 1 89 ? -9.133 -8.568 4.076 1.00 66.38 89 LEU A N 1
ATOM 754 C CA . LEU A 1 89 ? -8.640 -9.776 4.759 1.00 66.38 89 LEU A CA 1
ATOM 755 C C . LEU A 1 89 ? -9.231 -11.052 4.157 1.00 66.38 89 LEU A C 1
ATOM 757 O O . LEU A 1 89 ? -8.438 -11.994 3.937 1.00 66.38 89 LEU A O 1
#

pLDDT: mean 88.74, std 8.13, range [53.84, 95.81]

Secondary structure (DSSP, 8-state):
-PPPPPPHHHHHHHHHHHHHT--TTS---SSS---S-GGGGGG---SS-SS-SS----HHHHHHHHHHHHHHTTSTT-GGGHHHHHHH-

Solvent-accessible surface area (backbone atoms only — not comparable to full-atom values): 5755 Å² total; per-residue (Å²): 137,81,81,77,84,81,54,65,88,62,48,54,63,50,51,54,50,57,66,72,57,49,40,98,86,72,34,23,40,86,88,59,76,66,86,63,59,80,72,57,47,78,70,48,86,55,92,87,56,79,83,70,71,45,59,56,66,40,68,74,45,30,52,50,52,51,50,51,52,58,59,50,65,74,43,95,84,34,78,91,45,54,68,64,53,61,76,73,104

Organism: NCBI:txid1348616

Sequence (89 aa):
YTQPLINQKRIQPTIDILIRRQHTNGGYSYFEGIYGYCWMELINPSEFFENTFIEHTYIKYTSSVITALRIFSNFDFVNHYVDDIKFLL